Protein AF-A0A2D6M941-F1 (afdb_monomer_lite)

Foldseek 3Di:
DDWQDQKAAPPDPPHDVVSVVFKFKDFPNHTDPQWGIDHQVQQKTKGFDADPVRHFDADPVNPDTDIDIDGHRMDMGGHDD

Sequence (81 aa):
MTEAPAAYSVDDLRFDPAIGARLDIMLDGKPVTKVVAYDTIKGQVLRLKTGEDGNLVLNAARDDVVRELLEGKVEARLRSE

pLDDT: mean 92.17, std 7.97, range [48.94, 98.31]

Radius of gyration: 13.13 Å; chains: 1; bounding box: 32×25×36 Å

Secondary structure (DSSP, 8-state):
-PPPPSEEETTSTT--HHHHHHEEEEETTEE--SEEEEETTTTEEEEE-B-TTSPBPBPTTSSSBPEEEEES-EEEEEPP-

Structure (mmCIF, N/CA/C/O backbone):
data_AF-A0A2D6M941-F1
#
_entry.id   AF-A0A2D6M941-F1
#
loop_
_atom_site.group_PDB
_atom_site.id
_atom_site.type_symbol
_atom_site.label_atom_id
_atom_site.label_alt_id
_atom_site.label_comp_id
_atom_site.label_asym_id
_atom_site.label_entity_id
_atom_site.label_seq_id
_atom_site.pdbx_PDB_ins_code
_atom_site.Cartn_x
_atom_site.Cartn_y
_atom_site.Cartn_z
_atom_site.occupancy
_atom_site.B_iso_or_equiv
_atom_site.auth_seq_id
_atom_site.auth_comp_id
_atom_site.auth_asym_id
_atom_site.auth_atom_id
_atom_site.pdbx_PDB_model_num
ATOM 1 N N . MET A 1 1 ? -10.137 -3.216 21.040 1.00 48.94 1 MET A N 1
ATOM 2 C CA . MET A 1 1 ? -10.021 -3.534 19.604 1.00 48.94 1 MET A CA 1
ATOM 3 C C . MET A 1 1 ? -8.859 -2.718 19.089 1.00 48.94 1 MET A C 1
ATOM 5 O O . MET A 1 1 ? -8.905 -1.505 19.229 1.00 48.94 1 MET A O 1
ATOM 9 N N . THR A 1 2 ? -7.785 -3.354 18.634 1.00 63.62 2 THR A N 1
ATOM 10 C CA . THR A 1 2 ? -6.696 -2.627 17.971 1.00 63.62 2 THR A CA 1
ATOM 11 C C . THR A 1 2 ? -7.248 -2.165 16.629 1.00 63.62 2 THR A C 1
ATOM 13 O O . THR A 1 2 ? -7.787 -2.987 15.892 1.00 63.62 2 THR A O 1
ATOM 16 N N . GLU A 1 3 ? -7.224 -0.867 16.354 1.00 81.88 3 GLU A N 1
ATOM 17 C CA . GLU A 1 3 ? -7.610 -0.331 15.047 1.00 81.88 3 GLU A CA 1
ATOM 18 C C . GLU A 1 3 ? -6.424 -0.431 14.081 1.00 81.88 3 GLU A C 1
ATOM 20 O O . GLU A 1 3 ? -5.266 -0.468 14.506 1.00 81.88 3 GLU A O 1
ATOM 25 N N . ALA A 1 4 ? -6.704 -0.514 12.777 1.00 89.44 4 ALA A N 1
ATOM 26 C CA . ALA A 1 4 ? -5.646 -0.445 11.776 1.00 89.44 4 ALA A CA 1
ATOM 27 C C . ALA A 1 4 ? -4.956 0.930 11.868 1.00 89.44 4 ALA A C 1
ATOM 29 O O . ALA A 1 4 ? -5.649 1.942 12.000 1.00 89.44 4 ALA A O 1
ATOM 30 N N . PRO A 1 5 ? -3.615 1.003 11.799 1.00 93.00 5 PRO A N 1
ATOM 31 C CA . PRO A 1 5 ? -2.927 2.287 11.809 1.00 93.00 5 PRO A CA 1
ATOM 32 C C . PRO A 1 5 ? -3.337 3.126 10.589 1.00 93.00 5 PRO A C 1
ATOM 34 O O . PRO A 1 5 ? -3.581 2.586 9.513 1.00 93.00 5 PRO A O 1
ATOM 37 N N . ALA A 1 6 ? -3.395 4.451 10.739 1.00 94.25 6 ALA A N 1
ATOM 38 C CA . ALA A 1 6 ? -3.762 5.358 9.643 1.00 94.25 6 ALA A CA 1
ATOM 39 C C . ALA A 1 6 ? -2.715 5.383 8.511 1.00 94.25 6 ALA A C 1
ATOM 41 O O . ALA A 1 6 ? -3.042 5.620 7.353 1.00 94.25 6 ALA A O 1
ATOM 42 N N . ALA A 1 7 ? -1.453 5.112 8.838 1.00 95.38 7 ALA A N 1
ATOM 43 C CA . ALA A 1 7 ? -0.384 4.938 7.869 1.00 95.38 7 ALA A CA 1
ATOM 44 C C . ALA A 1 7 ? 0.515 3.786 8.307 1.00 95.38 7 ALA A C 1
ATOM 46 O O . ALA A 1 7 ? 0.729 3.572 9.504 1.00 95.38 7 ALA A O 1
ATOM 47 N N . TYR A 1 8 ? 1.024 3.038 7.338 1.00 95.56 8 TYR A N 1
ATOM 48 C CA . TYR A 1 8 ? 1.830 1.856 7.595 1.00 95.56 8 TYR A CA 1
ATOM 49 C C . TYR A 1 8 ? 2.743 1.590 6.406 1.00 95.56 8 TYR A C 1
ATOM 51 O O . TYR A 1 8 ? 2.309 1.711 5.263 1.00 95.56 8 TYR A O 1
ATOM 59 N N . SER A 1 9 ? 4.000 1.242 6.663 1.00 95.88 9 SER A N 1
ATOM 60 C CA . SER A 1 9 ? 5.006 1.003 5.629 1.00 95.88 9 SER A CA 1
ATOM 61 C C . SER A 1 9 ? 5.985 -0.068 6.086 1.00 95.88 9 SER A C 1
ATOM 63 O O . SER A 1 9 ? 6.384 -0.069 7.248 1.00 95.88 9 SER A O 1
ATOM 65 N N . VAL A 1 10 ? 6.406 -0.940 5.166 1.00 93.56 10 VAL A N 1
ATOM 66 C CA . VAL A 1 10 ? 7.501 -1.903 5.391 1.00 93.56 10 VAL A CA 1
ATOM 67 C C . VAL A 1 10 ? 8.854 -1.225 5.610 1.00 93.56 10 VAL A C 1
ATOM 69 O O . VAL A 1 10 ? 9.751 -1.826 6.191 1.00 93.56 10 VAL A O 1
ATOM 72 N N . ASP A 1 11 ? 8.990 0.023 5.158 1.00 92.31 11 ASP A N 1
ATOM 73 C CA . ASP A 1 11 ? 10.211 0.820 5.285 1.00 92.31 11 ASP A CA 1
ATOM 74 C C . ASP A 1 11 ? 10.236 1.648 6.599 1.00 92.31 11 ASP A C 1
ATOM 76 O O . ASP A 1 11 ? 11.185 2.392 6.845 1.00 92.31 11 ASP A O 1
ATOM 80 N N . ASP A 1 12 ? 9.200 1.555 7.451 1.00 92.00 12 ASP A N 1
ATOM 81 C CA . ASP A 1 12 ? 9.145 2.234 8.758 1.00 92.00 12 ASP A CA 1
ATOM 82 C C . ASP A 1 12 ? 9.834 1.396 9.853 1.00 92.00 12 ASP A C 1
ATOM 84 O O . ASP A 1 12 ? 9.675 0.180 9.925 1.00 92.00 12 ASP A O 1
ATOM 88 N N . LEU A 1 13 ? 10.540 2.048 10.780 1.00 89.38 13 LEU A N 1
ATOM 89 C CA . LEU A 1 13 ? 11.131 1.402 11.961 1.00 89.38 13 LEU A CA 1
ATOM 90 C C . LEU A 1 13 ? 10.091 0.742 12.882 1.00 89.38 13 LEU A C 1
ATOM 92 O O . LEU A 1 13 ? 10.434 -0.147 13.657 1.00 89.38 13 LEU A O 1
ATOM 96 N N . ARG A 1 14 ? 8.835 1.194 12.832 1.00 88.44 14 ARG A N 1
ATOM 97 C CA . ARG A 1 14 ? 7.706 0.644 13.601 1.00 88.44 14 ARG A CA 1
ATOM 98 C C . ARG A 1 14 ? 6.951 -0.441 12.838 1.00 88.44 14 ARG A C 1
ATOM 100 O O . ARG A 1 14 ? 5.868 -0.838 13.268 1.00 88.44 14 ARG A O 1
ATOM 107 N N . PHE A 1 15 ? 7.478 -0.881 11.698 1.00 90.44 15 PHE A N 1
ATOM 108 C CA . PHE A 1 15 ? 6.901 -1.972 10.938 1.00 90.44 15 PHE A CA 1
ATOM 109 C C . PHE A 1 15 ? 6.805 -3.239 11.799 1.00 90.44 15 PHE A C 1
ATOM 111 O O . PHE A 1 15 ? 7.801 -3.736 12.322 1.00 90.44 15 PHE A O 1
ATOM 118 N N . ASP A 1 16 ? 5.588 -3.767 11.918 1.00 91.88 16 ASP A N 1
ATOM 119 C CA . ASP A 1 16 ? 5.304 -5.041 12.581 1.00 91.88 16 ASP A CA 1
ATOM 120 C C . ASP A 1 16 ? 4.635 -6.010 11.594 1.00 91.88 16 ASP A C 1
ATOM 122 O O . ASP A 1 16 ? 3.423 -5.897 11.367 1.00 91.88 16 ASP A O 1
ATOM 126 N N . PRO A 1 17 ? 5.361 -6.990 11.034 1.00 90.31 17 PRO A N 1
ATOM 127 C CA . PRO A 1 17 ? 4.827 -7.877 10.005 1.00 90.31 17 PRO A CA 1
ATOM 128 C C . PRO A 1 17 ? 3.565 -8.642 10.435 1.00 90.31 17 PRO A C 1
ATOM 130 O O . PRO A 1 17 ? 2.774 -9.015 9.566 1.00 90.31 17 PRO A O 1
ATOM 133 N N . ALA A 1 18 ? 3.327 -8.848 11.737 1.00 91.31 18 ALA A N 1
ATOM 134 C CA . ALA A 1 18 ? 2.104 -9.481 12.226 1.00 91.31 18 ALA A CA 1
ATOM 135 C C . ALA A 1 18 ? 0.871 -8.584 12.027 1.00 91.31 18 ALA A C 1
ATOM 137 O O . ALA A 1 18 ? -0.197 -9.074 11.656 1.00 91.31 18 ALA A O 1
ATOM 138 N N . ILE A 1 19 ? 1.023 -7.267 12.208 1.00 89.88 19 ILE A N 1
ATOM 139 C CA . ILE A 1 19 ? -0.011 -6.282 11.860 1.00 89.88 19 ILE A CA 1
ATOM 140 C C . ILE A 1 19 ? -0.195 -6.270 10.342 1.00 89.88 19 ILE A C 1
ATOM 142 O O . ILE A 1 19 ? -1.319 -6.422 9.866 1.00 89.88 19 ILE A O 1
ATOM 146 N N . GLY A 1 20 ? 0.904 -6.173 9.584 1.00 89.19 20 GLY A N 1
ATOM 147 C CA . GLY A 1 20 ? 0.901 -6.180 8.116 1.00 89.19 20 GLY A CA 1
ATOM 148 C C . GLY A 1 20 ? 0.120 -7.350 7.516 1.00 89.19 20 GLY A C 1
ATOM 149 O O . GLY A 1 20 ? -0.727 -7.157 6.647 1.00 89.19 20 GLY A O 1
ATOM 150 N N . ALA A 1 21 ? 0.336 -8.562 8.030 1.00 89.19 21 ALA A N 1
ATOM 151 C CA . ALA A 1 21 ? -0.342 -9.771 7.568 1.00 89.19 21 ALA A CA 1
ATOM 152 C C . ALA A 1 21 ? -1.858 -9.769 7.823 1.00 89.19 21 ALA A C 1
ATOM 154 O O . ALA A 1 21 ? -2.594 -10.524 7.186 1.00 89.19 21 ALA A O 1
ATOM 155 N N . ARG A 1 22 ? -2.349 -8.942 8.747 1.00 92.62 22 ARG A N 1
ATOM 156 C CA . ARG A 1 22 ? -3.765 -8.859 9.119 1.00 92.62 22 ARG A CA 1
ATOM 157 C C . ARG A 1 22 ? -4.484 -7.683 8.471 1.00 92.62 22 ARG A C 1
ATOM 159 O O . ARG A 1 22 ? -5.683 -7.552 8.684 1.00 92.62 22 ARG A O 1
ATOM 166 N N . LEU A 1 23 ? -3.798 -6.841 7.708 1.00 93.81 23 LEU A N 1
ATOM 167 C CA . LEU A 1 23 ? -4.396 -5.656 7.108 1.00 93.81 23 LEU A CA 1
ATOM 168 C C . LEU A 1 23 ? -5.107 -5.982 5.789 1.00 93.81 23 LEU A C 1
ATOM 170 O O . LEU A 1 23 ? -4.491 -6.475 4.847 1.00 93.81 23 LEU A O 1
ATOM 174 N N . ASP A 1 24 ? -6.392 -5.638 5.720 1.00 95.25 24 ASP A N 1
ATOM 175 C CA . ASP A 1 24 ? -7.136 -5.508 4.470 1.00 95.25 24 ASP A CA 1
ATOM 176 C C . ASP A 1 24 ? -7.117 -4.042 4.039 1.00 95.25 24 ASP A C 1
ATOM 178 O O . ASP A 1 24 ? -7.610 -3.163 4.754 1.00 95.25 24 ASP A O 1
ATOM 182 N N . ILE A 1 25 ? -6.539 -3.787 2.865 1.00 96.56 25 ILE A N 1
ATOM 183 C CA . ILE A 1 25 ? -6.401 -2.449 2.289 1.00 96.56 25 ILE A CA 1
ATOM 184 C C . ILE A 1 25 ? -7.325 -2.325 1.084 1.00 96.56 25 ILE A C 1
ATOM 186 O O . ILE A 1 25 ? -7.284 -3.140 0.160 1.00 96.56 25 ILE A O 1
ATOM 190 N N . MET A 1 26 ? -8.141 -1.279 1.089 1.00 97.69 26 MET A N 1
ATOM 191 C CA . MET A 1 26 ? -9.069 -0.941 0.020 1.00 97.69 26 MET A CA 1
ATOM 192 C C . MET A 1 26 ? -8.696 0.424 -0.557 1.00 97.69 26 MET A C 1
ATOM 194 O O . MET A 1 26 ? -8.413 1.356 0.193 1.00 97.69 26 MET A O 1
ATOM 198 N N . LEU A 1 27 ? -8.741 0.549 -1.880 1.00 97.88 27 LEU A N 1
ATOM 199 C CA . LEU A 1 27 ? -8.606 1.806 -2.611 1.00 97.88 27 LEU A CA 1
ATOM 200 C C . LEU A 1 27 ? -9.855 1.993 -3.471 1.00 97.88 27 LEU A C 1
ATOM 202 O O . LEU A 1 27 ? -10.196 1.114 -4.263 1.00 97.88 27 LEU A O 1
ATOM 206 N N . ASP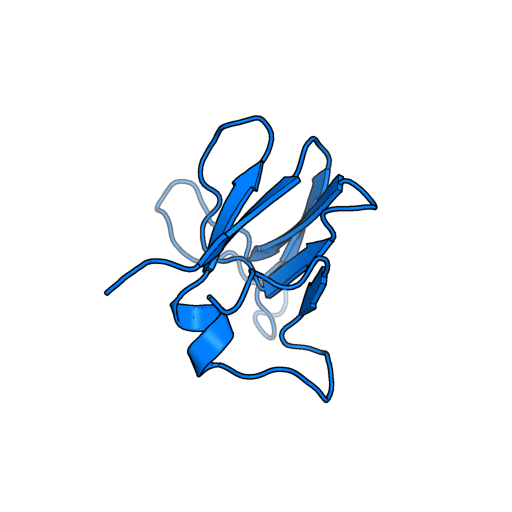 A 1 28 ? -10.567 3.099 -3.271 1.00 97.88 28 ASP A N 1
ATOM 207 C CA . ASP A 1 28 ? -11.831 3.413 -3.952 1.00 97.88 28 ASP A CA 1
ATOM 208 C C . ASP A 1 28 ? -12.847 2.255 -3.894 1.00 97.88 28 ASP A C 1
ATOM 210 O O . ASP A 1 28 ? -13.534 1.926 -4.862 1.00 97.88 28 ASP A O 1
ATOM 214 N N . GLY A 1 29 ? -12.915 1.590 -2.735 1.00 96.12 29 GLY A N 1
ATOM 215 C CA . GLY A 1 29 ? -13.816 0.461 -2.494 1.00 96.12 29 GLY A CA 1
ATOM 216 C C . GLY A 1 29 ? -13.389 -0.862 -3.140 1.00 96.12 29 GLY A C 1
ATOM 217 O O . GLY A 1 29 ? -14.148 -1.828 -3.076 1.00 96.12 29 GLY A O 1
ATOM 218 N N . LYS A 1 30 ? -12.190 -0.947 -3.728 1.00 96.94 30 LYS A N 1
ATOM 219 C CA . LYS A 1 30 ? -11.635 -2.184 -4.296 1.00 96.94 30 LYS A CA 1
ATOM 220 C C . LYS A 1 30 ? -10.459 -2.696 -3.462 1.00 96.94 30 LYS A C 1
ATOM 222 O O . LYS A 1 30 ? -9.625 -1.888 -3.056 1.00 96.94 30 LYS A O 1
ATOM 227 N N . PRO A 1 31 ? -10.345 -4.016 -3.233 1.00 96.12 31 PRO A N 1
ATOM 228 C CA . PRO A 1 31 ? -9.215 -4.573 -2.501 1.00 96.12 31 PRO A CA 1
ATOM 229 C C . PRO A 1 31 ? -7.912 -4.378 -3.275 1.00 96.12 31 PRO A C 1
ATOM 231 O O . PRO A 1 31 ? -7.849 -4.615 -4.484 1.00 96.12 31 PRO A O 1
ATOM 234 N N . VAL A 1 32 ? -6.861 -3.979 -2.562 1.00 95.62 32 VAL A N 1
ATOM 235 C CA . VAL A 1 32 ? -5.511 -3.837 -3.109 1.00 95.62 32 VAL A CA 1
ATOM 236 C C . VAL A 1 32 ? -4.609 -4.902 -2.508 1.00 95.62 32 VAL A C 1
ATOM 238 O O . VAL A 1 32 ? -4.504 -5.060 -1.296 1.00 95.62 32 VAL A O 1
ATOM 241 N N . THR A 1 33 ? -3.925 -5.637 -3.375 1.00 93.38 33 THR A N 1
ATOM 242 C CA . THR A 1 33 ? -2.9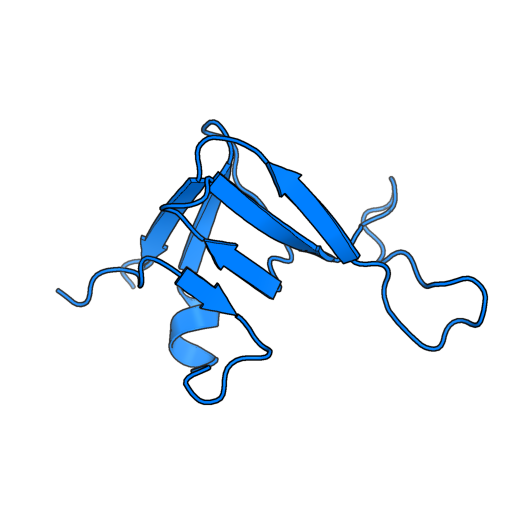84 -6.689 -2.986 1.00 93.38 33 THR A CA 1
ATOM 243 C C . THR A 1 33 ? -1.542 -6.217 -3.108 1.00 93.38 33 THR A C 1
ATOM 245 O O . THR A 1 33 ? -1.259 -5.281 -3.854 1.00 93.38 33 THR A O 1
ATOM 248 N N . LYS A 1 34 ? -0.611 -6.936 -2.464 1.00 93.62 34 LYS A N 1
ATOM 249 C CA . LYS A 1 34 ? 0.841 -6.665 -2.537 1.00 93.62 34 LYS A CA 1
ATOM 250 C C . LYS A 1 34 ? 1.209 -5.248 -2.070 1.00 93.62 34 LYS A C 1
ATOM 252 O O . LYS A 1 34 ? 2.141 -4.642 -2.594 1.00 93.62 34 L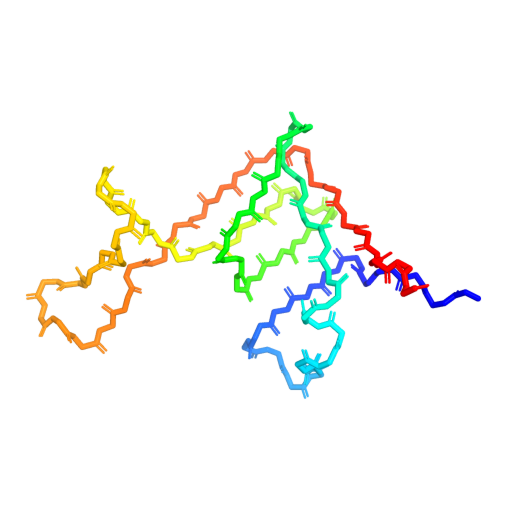YS A O 1
ATOM 257 N N . VAL A 1 35 ? 0.456 -4.729 -1.104 1.00 95.56 35 VAL A N 1
ATOM 258 C CA . VAL A 1 35 ? 0.690 -3.418 -0.498 1.00 95.56 35 VAL A CA 1
ATOM 259 C C . VAL A 1 35 ? 1.964 -3.468 0.339 1.00 95.56 35 VAL A C 1
ATOM 261 O O . VAL A 1 35 ? 2.145 -4.381 1.141 1.00 95.56 35 VAL A O 1
ATOM 264 N N . VAL A 1 36 ? 2.835 -2.487 0.133 1.00 95.81 36 VAL A N 1
ATOM 265 C CA . VAL A 1 36 ? 4.068 -2.290 0.908 1.00 95.81 36 VAL A CA 1
ATOM 266 C C . VAL A 1 36 ? 3.991 -1.043 1.779 1.00 95.81 36 VAL A C 1
ATOM 268 O O . VAL A 1 36 ? 4.635 -0.990 2.822 1.00 95.81 36 VAL A O 1
ATOM 271 N N . ALA A 1 37 ? 3.169 -0.064 1.396 1.00 97.19 37 ALA A N 1
ATOM 272 C CA . ALA A 1 37 ? 2.818 1.050 2.258 1.00 97.19 37 ALA A CA 1
ATOM 273 C C . ALA A 1 37 ? 1.429 1.603 1.928 1.00 97.19 37 ALA A C 1
ATOM 275 O O . ALA A 1 37 ? 0.965 1.497 0.793 1.00 97.19 37 ALA A O 1
ATOM 276 N N . TYR A 1 38 ? 0.779 2.234 2.897 1.00 97.62 38 TYR A N 1
ATOM 277 C CA . TYR A 1 38 ? -0.416 3.041 2.671 1.00 97.62 38 TYR A CA 1
ATOM 278 C C . TYR A 1 38 ? -0.476 4.225 3.639 1.00 97.62 38 TYR A C 1
ATOM 280 O O . TYR A 1 38 ? 0.135 4.207 4.709 1.00 97.62 38 TYR A O 1
ATOM 288 N N . ASP A 1 39 ? -1.255 5.236 3.266 1.00 97.69 39 ASP A N 1
ATOM 289 C CA . ASP A 1 39 ? -1.599 6.390 4.090 1.00 97.69 39 ASP A CA 1
ATOM 290 C C . ASP A 1 39 ? -3.067 6.761 3.827 1.00 97.69 39 ASP A C 1
ATOM 292 O O . ASP A 1 39 ? -3.424 7.233 2.742 1.00 97.69 39 ASP A O 1
ATOM 296 N N . THR A 1 40 ? -3.939 6.520 4.812 1.00 96.94 40 THR A N 1
ATOM 297 C CA . THR A 1 40 ? -5.380 6.800 4.704 1.00 96.94 40 THR A CA 1
ATOM 298 C C . THR A 1 40 ? -5.696 8.290 4.724 1.00 96.94 40 THR A C 1
ATOM 300 O O . THR A 1 40 ? -6.773 8.685 4.291 1.00 96.94 40 THR A O 1
ATOM 303 N N . ILE A 1 41 ? -4.785 9.121 5.237 1.00 96.56 41 ILE A N 1
ATOM 304 C CA . ILE A 1 41 ? -4.966 10.572 5.339 1.00 96.56 41 ILE A CA 1
ATOM 305 C C . ILE A 1 41 ? -4.598 11.228 4.009 1.00 96.56 41 ILE A C 1
ATOM 307 O O . ILE A 1 41 ? -5.323 12.094 3.526 1.00 96.56 41 ILE A O 1
ATOM 311 N N . LYS A 1 42 ? -3.489 10.797 3.398 1.00 97.00 42 LYS A N 1
ATOM 312 C CA . LYS A 1 42 ? -3.053 11.279 2.078 1.00 97.00 42 LYS A CA 1
ATOM 313 C C . LYS A 1 42 ? -3.793 10.619 0.920 1.00 97.00 42 LYS A C 1
ATOM 315 O O . LYS A 1 42 ? -3.745 11.143 -0.186 1.00 97.00 42 LYS A O 1
ATOM 320 N N . GLY A 1 43 ? -4.454 9.487 1.161 1.00 97.06 43 GLY A N 1
ATOM 321 C CA . GLY A 1 43 ? -5.142 8.737 0.116 1.00 97.06 43 GLY A CA 1
ATOM 322 C C . GLY A 1 43 ? -4.166 8.044 -0.832 1.00 97.06 43 GLY A C 1
ATOM 323 O O . GLY A 1 43 ? -4.337 8.097 -2.045 1.00 97.06 43 GLY A O 1
ATOM 324 N N . GLN A 1 44 ? -3.111 7.437 -0.286 1.00 98.31 44 GLN A N 1
ATOM 325 C CA . GLN A 1 44 ? -2.022 6.849 -1.066 1.00 98.31 44 GLN A CA 1
ATOM 326 C C . GLN A 1 44 ? -1.792 5.385 -0.696 1.00 98.31 44 GLN A C 1
ATOM 328 O O . GLN A 1 44 ? -1.794 5.021 0.480 1.00 98.31 44 GLN A O 1
ATOM 333 N N . VAL A 1 45 ? -1.551 4.545 -1.702 1.00 97.94 45 VAL A N 1
ATOM 334 C CA . VAL A 1 45 ? -1.141 3.146 -1.543 1.00 97.94 45 VAL A CA 1
ATOM 335 C C . VAL A 1 45 ? 0.065 2.884 -2.429 1.00 97.94 45 VAL A C 1
ATOM 337 O O . VAL A 1 45 ? -0.006 3.025 -3.645 1.00 97.94 45 VAL A O 1
ATOM 340 N N . LEU A 1 46 ? 1.166 2.450 -1.827 1.00 97.81 46 LEU A N 1
ATOM 341 C CA . LEU A 1 46 ? 2.319 1.921 -2.539 1.00 97.81 46 LEU A CA 1
ATOM 342 C C . LEU A 1 46 ? 2.212 0.396 -2.555 1.00 97.81 46 LEU A C 1
ATOM 344 O O . LEU A 1 46 ? 2.165 -0.247 -1.502 1.00 97.81 46 LEU A O 1
ATOM 348 N N . ARG A 1 47 ? 2.191 -0.202 -3.745 1.00 96.25 47 ARG A N 1
ATOM 349 C CA . ARG A 1 47 ? 2.163 -1.661 -3.919 1.00 96.25 47 ARG A CA 1
ATOM 350 C C . ARG A 1 47 ? 3.268 -2.132 -4.852 1.00 96.25 47 ARG A C 1
ATOM 352 O O . ARG A 1 47 ? 3.812 -1.355 -5.633 1.00 96.25 47 ARG A O 1
ATOM 359 N N . LEU A 1 48 ? 3.565 -3.425 -4.798 1.00 96.00 48 LEU A N 1
ATOM 360 C CA . LEU A 1 48 ? 4.364 -4.072 -5.832 1.00 96.00 48 LEU A CA 1
ATOM 361 C C . LEU A 1 48 ? 3.530 -4.196 -7.111 1.00 96.00 48 LEU A C 1
ATOM 363 O O . LEU A 1 48 ? 2.385 -4.671 -7.073 1.00 96.00 48 LEU A O 1
ATOM 367 N N . LYS A 1 49 ? 4.121 -3.788 -8.232 1.00 94.88 49 LYS A N 1
ATOM 368 C CA . LYS A 1 49 ? 3.515 -3.886 -9.554 1.00 94.88 49 LYS A CA 1
ATOM 369 C C . LYS A 1 49 ? 3.485 -5.343 -9.997 1.00 94.88 49 LYS A C 1
ATOM 371 O O . LYS A 1 49 ? 4.493 -6.051 -9.943 1.00 94.88 49 LYS A O 1
ATOM 376 N N . THR A 1 50 ? 2.323 -5.777 -10.464 1.00 93.69 50 THR A N 1
ATOM 377 C CA . THR A 1 50 ? 2.104 -7.121 -11.008 1.00 93.69 50 THR A CA 1
ATOM 378 C C . THR A 1 50 ? 1.785 -7.043 -12.496 1.00 93.69 50 THR A C 1
ATOM 380 O O . THR A 1 50 ? 1.052 -6.149 -12.916 1.00 93.69 50 THR A O 1
ATOM 383 N N . GLY A 1 51 ? 2.342 -7.961 -13.284 1.00 90.25 51 GLY A N 1
ATOM 384 C CA . GLY A 1 51 ? 2.009 -8.142 -14.693 1.00 90.25 51 GLY A CA 1
ATOM 385 C C . GLY A 1 51 ? 0.610 -8.729 -14.882 1.00 90.25 51 GLY A C 1
ATOM 386 O O . GLY A 1 51 ? -0.072 -9.079 -13.917 1.00 90.25 51 GLY A O 1
ATOM 387 N N . GLU A 1 52 ? 0.184 -8.852 -16.139 1.00 89.56 52 GLU A N 1
ATOM 388 C CA . GLU A 1 52 ? -1.126 -9.419 -16.508 1.00 89.56 52 GLU A CA 1
ATOM 389 C C . GLU A 1 52 ? -1.274 -10.896 -16.108 1.00 89.56 52 GLU A C 1
ATOM 391 O O . GLU A 1 52 ? -2.378 -11.378 -15.871 1.00 89.56 52 GLU A O 1
ATOM 396 N N . ASP A 1 53 ? -0.154 -11.602 -15.975 1.00 90.88 53 ASP A N 1
ATOM 397 C CA . ASP A 1 53 ? -0.046 -12.980 -15.494 1.00 90.88 53 ASP A CA 1
ATOM 398 C C . ASP A 1 53 ? -0.027 -13.095 -13.956 1.00 90.88 53 ASP A C 1
ATOM 400 O O . ASP A 1 53 ? 0.038 -14.197 -13.410 1.00 90.88 53 ASP A O 1
ATOM 404 N N . GLY A 1 54 ? -0.073 -11.964 -13.246 1.00 86.12 54 GLY A N 1
ATOM 405 C CA . GLY A 1 54 ? 0.006 -11.893 -11.789 1.00 86.12 54 GLY A CA 1
ATOM 406 C C . GLY A 1 54 ? 1.426 -11.983 -11.221 1.00 86.12 54 GLY A C 1
ATOM 407 O O .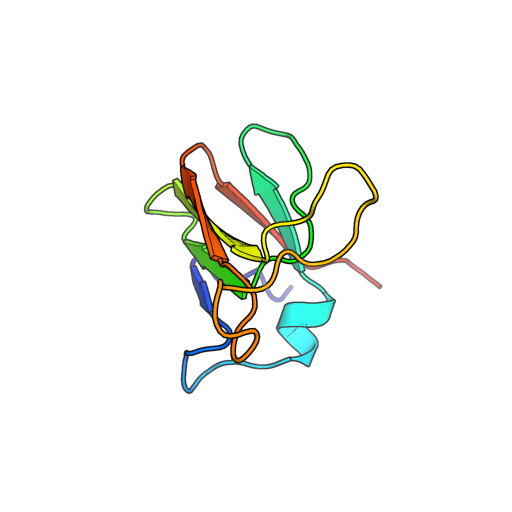 GLY A 1 54 ? 1.586 -11.911 -9.998 1.00 86.12 54 GLY A O 1
ATOM 408 N N . ASN A 1 55 ? 2.460 -12.096 -12.063 1.00 90.56 55 ASN A N 1
ATOM 409 C CA . ASN A 1 55 ? 3.849 -12.131 -11.611 1.00 90.56 55 ASN A CA 1
ATOM 410 C C . ASN A 1 55 ? 4.358 -10.732 -11.247 1.00 90.56 55 ASN A C 1
ATOM 412 O O . ASN A 1 55 ? 3.884 -9.720 -11.762 1.00 90.56 55 ASN A O 1
ATOM 416 N N . LEU A 1 56 ? 5.338 -10.659 -10.343 1.00 92.94 56 LEU A N 1
ATOM 417 C CA . LEU A 1 56 ? 5.968 -9.391 -9.975 1.00 92.94 56 LEU A CA 1
ATOM 418 C C . LEU A 1 56 ? 6.753 -8.825 -11.163 1.00 92.94 56 LEU A C 1
ATOM 420 O O . LEU A 1 56 ? 7.560 -9.526 -11.7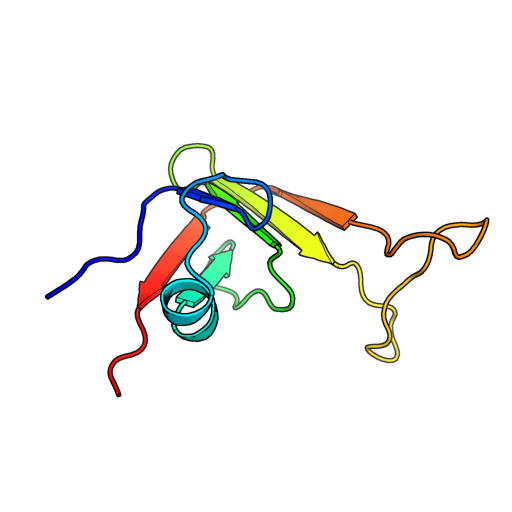75 1.00 92.94 56 LEU A O 1
ATOM 424 N N . VAL A 1 57 ? 6.543 -7.545 -11.464 1.00 94.12 57 VAL A N 1
ATOM 425 C CA . VAL A 1 57 ? 7.319 -6.841 -12.488 1.00 94.12 57 VAL A CA 1
ATOM 426 C C . VAL A 1 57 ? 8.641 -6.412 -11.870 1.00 94.12 57 VAL A C 1
ATOM 428 O O . VAL A 1 57 ? 8.655 -5.645 -10.912 1.00 94.12 57 VAL A O 1
ATOM 431 N N . LEU A 1 58 ? 9.753 -6.892 -12.419 1.00 93.94 58 LEU A N 1
ATOM 432 C CA . LEU A 1 58 ? 11.092 -6.474 -12.007 1.00 93.94 58 LEU A CA 1
ATOM 433 C C . LEU A 1 58 ? 11.541 -5.242 -12.795 1.00 93.94 58 LEU A C 1
ATOM 435 O O . LEU A 1 58 ? 11.090 -5.008 -13.919 1.00 93.94 58 LEU A O 1
ATOM 439 N N . ASN A 1 59 ? 12.433 -4.448 -12.208 1.00 91.19 59 ASN A N 1
ATOM 440 C CA . ASN A 1 59 ? 13.080 -3.349 -12.917 1.00 91.19 59 ASN A CA 1
ATOM 441 C C . ASN A 1 59 ? 13.984 -3.883 -14.057 1.00 91.19 59 ASN A C 1
ATOM 443 O O . ASN A 1 59 ? 14.224 -5.087 -14.183 1.00 91.19 59 ASN A O 1
ATOM 447 N N . ALA A 1 60 ? 14.493 -2.991 -14.913 1.00 87.50 60 ALA A N 1
ATOM 448 C CA . ALA A 1 60 ? 15.268 -3.390 -16.095 1.00 87.50 60 ALA A CA 1
ATOM 449 C C . ALA A 1 60 ? 16.546 -4.183 -15.757 1.00 87.50 60 ALA A C 1
ATOM 451 O O . ALA A 1 60 ? 16.947 -5.053 -16.529 1.00 87.50 60 ALA A O 1
ATOM 452 N N . ALA A 1 61 ? 17.158 -3.903 -14.606 1.00 90.12 61 ALA A N 1
ATOM 453 C CA . ALA A 1 61 ? 18.367 -4.575 -14.143 1.00 90.12 61 ALA A CA 1
ATOM 454 C C . ALA A 1 61 ? 18.076 -5.842 -13.300 1.00 90.12 61 ALA A C 1
ATOM 456 O O . ALA A 1 61 ? 18.971 -6.641 -13.040 1.00 90.12 61 ALA A O 1
ATOM 457 N N . ARG A 1 62 ? 16.792 -6.107 -13.009 1.00 84.38 62 ARG A N 1
ATOM 458 C CA . ARG A 1 62 ? 16.255 -7.226 -12.216 1.00 84.38 62 ARG A CA 1
ATOM 459 C C . ARG A 1 62 ? 16.757 -7.289 -10.773 1.00 84.38 62 ARG A C 1
ATOM 461 O O . ARG A 1 62 ? 16.741 -8.358 -10.168 1.00 84.38 62 ARG A O 1
ATOM 468 N N . ASP A 1 63 ? 17.161 -6.155 -10.223 1.00 90.50 63 ASP A N 1
ATOM 469 C CA . ASP A 1 63 ? 17.647 -6.032 -8.845 1.00 90.50 63 ASP A CA 1
ATOM 470 C C . ASP A 1 63 ? 16.547 -5.621 -7.858 1.00 90.50 63 ASP A C 1
ATOM 472 O O . ASP A 1 63 ? 16.705 -5.826 -6.658 1.00 90.50 63 ASP A O 1
ATOM 476 N N . ASP A 1 64 ? 15.416 -5.107 -8.349 1.00 89.38 64 ASP A N 1
ATOM 477 C CA . ASP A 1 64 ? 14.269 -4.736 -7.515 1.00 89.38 64 ASP A CA 1
ATOM 478 C C . ASP A 1 64 ? 12.931 -5.037 -8.212 1.00 89.38 64 ASP A C 1
ATOM 480 O O . ASP A 1 64 ? 12.838 -5.148 -9.442 1.00 89.38 64 ASP A O 1
ATOM 484 N N . VAL A 1 65 ? 11.876 -5.146 -7.410 1.00 92.44 65 VAL A N 1
ATOM 485 C CA . VAL A 1 65 ? 10.488 -5.219 -7.853 1.00 92.44 65 VAL A CA 1
ATOM 486 C C . VAL A 1 65 ? 9.974 -3.799 -8.068 1.00 92.44 65 VAL A C 1
ATOM 488 O O . VAL A 1 65 ? 10.045 -2.941 -7.191 1.00 92.44 65 VAL A O 1
ATOM 491 N N . VAL A 1 66 ? 9.393 -3.544 -9.236 1.00 95.00 66 VAL A N 1
ATOM 492 C CA . VAL A 1 66 ? 8.777 -2.254 -9.541 1.00 95.00 66 VAL A CA 1
ATOM 493 C C . VAL A 1 66 ? 7.649 -1.991 -8.549 1.00 95.00 66 VAL A C 1
ATOM 495 O O . VAL A 1 66 ? 6.733 -2.799 -8.397 1.00 95.00 66 VAL A O 1
ATOM 498 N N . ARG A 1 67 ? 7.703 -0.835 -7.891 1.00 94.81 67 ARG A N 1
ATOM 499 C CA . ARG A 1 67 ? 6.631 -0.331 -7.031 1.00 94.81 67 ARG A CA 1
ATOM 500 C C . ARG A 1 67 ? 5.782 0.658 -7.823 1.00 94.81 67 ARG A C 1
ATOM 502 O O . ARG A 1 67 ? 6.308 1.412 -8.639 1.00 94.81 67 ARG A O 1
ATOM 509 N N . GLU A 1 68 ? 4.481 0.666 -7.581 1.00 96.31 68 GLU A N 1
ATOM 510 C CA . GLU A 1 68 ? 3.561 1.651 -8.146 1.00 96.31 68 GLU A CA 1
ATOM 511 C C . GLU A 1 68 ? 2.800 2.361 -7.028 1.00 96.31 68 GLU A C 1
ATOM 513 O O . GLU A 1 68 ? 2.345 1.730 -6.068 1.00 96.31 68 GLU A O 1
ATOM 518 N N . LEU A 1 69 ? 2.710 3.686 -7.150 1.00 97.25 69 LEU A N 1
ATOM 519 C CA . LEU A 1 69 ? 1.911 4.530 -6.276 1.00 97.25 69 LEU A CA 1
ATOM 520 C C . LEU A 1 69 ? 0.517 4.664 -6.881 1.00 97.25 69 LEU A C 1
ATOM 522 O O . LEU A 1 69 ? 0.371 5.089 -8.026 1.00 97.25 69 LEU A O 1
ATOM 526 N N . LEU A 1 70 ? -0.487 4.309 -6.096 1.00 97.75 70 LEU A N 1
ATOM 527 C CA . LEU A 1 70 ? -1.891 4.496 -6.412 1.00 97.75 70 LEU A CA 1
ATOM 528 C C . LEU A 1 70 ? -2.468 5.556 -5.476 1.00 97.75 70 LEU A C 1
ATOM 530 O O . LEU A 1 70 ? -2.151 5.573 -4.285 1.00 97.75 70 LEU A O 1
ATOM 534 N N . GLU A 1 71 ? -3.327 6.415 -6.010 1.00 98.06 71 GLU A N 1
ATOM 535 C CA . GLU A 1 71 ? -3.963 7.504 -5.268 1.00 98.06 71 GLU A CA 1
ATOM 536 C C . GLU A 1 71 ? -5.484 7.364 -5.333 1.00 98.06 71 GLU A C 1
ATOM 538 O O . GLU A 1 71 ? -6.022 6.912 -6.344 1.00 98.06 71 GLU A O 1
ATOM 543 N N . GLY A 1 72 ? -6.172 7.727 -4.252 1.00 97.06 72 GLY A N 1
ATOM 544 C CA . GLY A 1 72 ? -7.623 7.602 -4.132 1.00 97.06 72 GLY A CA 1
ATOM 545 C C . GLY A 1 72 ? -8.079 7.496 -2.680 1.00 97.06 72 GLY A C 1
ATOM 546 O O . GLY A 1 72 ? -7.322 7.741 -1.740 1.00 97.06 72 GLY A O 1
ATOM 547 N N . LYS A 1 73 ? -9.339 7.121 -2.461 1.00 97.62 73 LYS A N 1
ATOM 548 C CA . LYS A 1 73 ? -9.862 6.929 -1.107 1.00 97.62 73 LYS A CA 1
ATOM 549 C C . LYS A 1 73 ? -9.335 5.616 -0.530 1.00 97.62 73 LYS A C 1
ATOM 551 O O . LYS A 1 73 ? -9.771 4.542 -0.942 1.00 97.62 73 LYS A O 1
ATOM 556 N N . VAL A 1 74 ? -8.441 5.709 0.451 1.00 97.81 74 VAL A N 1
ATOM 557 C CA . VAL A 1 74 ? -7.834 4.543 1.106 1.00 97.81 74 VAL A CA 1
ATOM 558 C C . VAL A 1 74 ? -8.562 4.205 2.400 1.00 97.81 74 VAL A C 1
ATOM 560 O O . VAL A 1 74 ? -8.787 5.066 3.248 1.00 97.81 74 VAL A O 1
ATOM 563 N N . GLU A 1 75 ? -8.891 2.930 2.571 1.00 97.00 75 GLU A N 1
ATOM 564 C CA . GLU A 1 75 ? -9.432 2.376 3.810 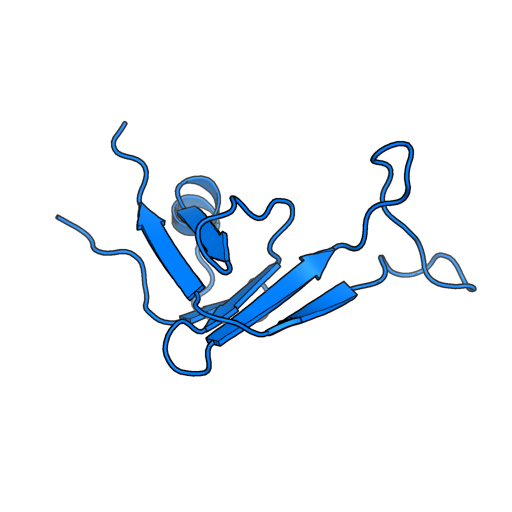1.00 97.00 75 GLU A CA 1
ATOM 565 C C . GLU A 1 75 ? -8.574 1.180 4.236 1.00 97.00 75 GLU A C 1
ATOM 567 O O . GLU A 1 75 ? -8.271 0.309 3.422 1.00 97.00 75 GLU A O 1
ATOM 572 N N . ALA A 1 76 ? -8.199 1.124 5.513 1.00 95.56 76 ALA A N 1
ATOM 573 C CA . ALA A 1 76 ? -7.442 0.020 6.095 1.00 95.56 76 ALA A CA 1
ATOM 574 C C . ALA A 1 76 ? -8.224 -0.579 7.265 1.00 95.56 76 ALA A C 1
ATOM 576 O O . ALA A 1 76 ? -8.778 0.153 8.087 1.00 95.56 76 ALA A O 1
ATOM 577 N N . ARG A 1 77 ? -8.295 -1.909 7.342 1.00 95.00 77 ARG A N 1
ATOM 578 C CA . ARG A 1 77 ? -8.992 -2.625 8.421 1.00 95.00 77 ARG A CA 1
ATOM 579 C C . ARG A 1 77 ? -8.175 -3.825 8.869 1.00 95.00 77 ARG A C 1
ATOM 581 O O . ARG A 1 77 ? -7.519 -4.469 8.059 1.00 95.00 77 ARG A O 1
ATOM 588 N N . LEU A 1 78 ? -8.229 -4.136 10.161 1.00 92.56 78 LEU A N 1
ATOM 589 C CA . LEU A 1 78 ? -7.648 -5.369 10.681 1.00 92.56 78 LEU A CA 1
ATOM 590 C C . LEU A 1 78 ? -8.638 -6.516 10.502 1.00 92.56 78 LEU A C 1
ATOM 592 O O . LEU A 1 78 ? -9.790 -6.431 10.932 1.00 92.56 78 LEU A O 1
ATOM 596 N N . ARG A 1 79 ? -8.167 -7.610 9.908 1.00 89.19 79 ARG A N 1
ATOM 597 C CA . ARG A 1 79 ? -8.892 -8.872 9.866 1.00 89.19 79 ARG A CA 1
ATOM 598 C C . ARG A 1 79 ? -9.070 -9.392 11.285 1.00 89.19 79 ARG A C 1
ATOM 600 O O . ARG A 1 79 ? -8.104 -9.567 12.041 1.00 89.19 79 ARG A O 1
ATOM 607 N N . SER A 1 80 ? -10.335 -9.587 11.634 1.00 73.62 80 SER A N 1
ATOM 608 C CA . SER A 1 80 ? -10.715 -10.353 12.815 1.00 73.62 80 SER A CA 1
ATOM 609 C C . SER A 1 80 ? -10.414 -11.815 12.498 1.00 73.62 80 SER A C 1
ATOM 611 O O . SER A 1 80 ? -10.799 -12.286 11.429 1.00 73.62 80 SER A O 1
ATOM 613 N N . GLU A 1 81 ? -9.646 -12.466 13.368 1.00 61.41 81 GLU A N 1
ATOM 614 C CA . GLU A 1 81 ? -9.432 -13.919 13.312 1.00 61.41 81 GLU A CA 1
ATOM 615 C C . GLU A 1 81 ? -10.699 -14.665 13.733 1.00 61.41 81 GLU A C 1
ATOM 617 O O . GLU A 1 81 ? -11.429 -14.124 14.600 1.00 61.41 81 GLU A O 1
#